Protein AF-A0A150PP85-F1 (afdb_monomer_lite)

InterPro domains:
  IPR016032 Signal transduction response regulator, C-terminal effector [SSF46894] (40-131)
  IPR036388 Winged helix-like DNA-binding domain superfamily [G3DSA:1.10.10.10] (24-132)

Secondary structure (DSSP, 8-state):
------------------PPP-EEEETTEEEEEEETTTEEEEEETTTEEEEE-HHHHHHHHHHHHHHHHGGGS-TTTTTPBPHHHHHHHS--SSSS--HHHHHHHHHHHHHHHTTTS-EEEEETTTEEEEE-

Radius of gyration: 20.59 Å; chains: 1; bounding box: 34×56×71 Å

Foldseek 3Di:
DDDDDDDDDPPPPPPVPCPQQPWFDDVQWIWGHPDLQAATWIQGNNPDTFRDGNQLNQVQCQLSVQQVVQPVPDPVQGSFDAPVCSQVRGPDPDPDDDVVNVVVSQVVSQVSCVPRQKHWDQDVPRGIHIDD

pLDDT: mean 77.17, std 14.67, range [42.06, 91.75]

Sequence (132 aa):
MGSSGDTPGFQDAAGDKTAPPASLTVGSLALVRHTVATGGVMIVGGRSRVRLTPVQFALLELLARQMTEDEDNHESVRGFVPSSILICSLPWDTAHPDLSHLKQLVRRVRRRLVGSGVELQSWCGLGYRLVV

Organism: Sorangium cellulosum (NCBI:txid56)

Structure (mmCIF, N/CA/C/O backbone):
data_AF-A0A150PP85-F1
#
_entry.id   AF-A0A150PP85-F1
#
loop_
_atom_site.group_PDB
_atom_site.id
_atom_site.type_symbol
_atom_site.label_atom_id
_atom_site.label_alt_id
_atom_site.label_comp_id
_atom_site.label_asym_id
_atom_site.label_entity_id
_atom_site.label_seq_id
_atom_site.pdbx_PDB_ins_code
_atom_site.Cartn_x
_atom_site.Cartn_y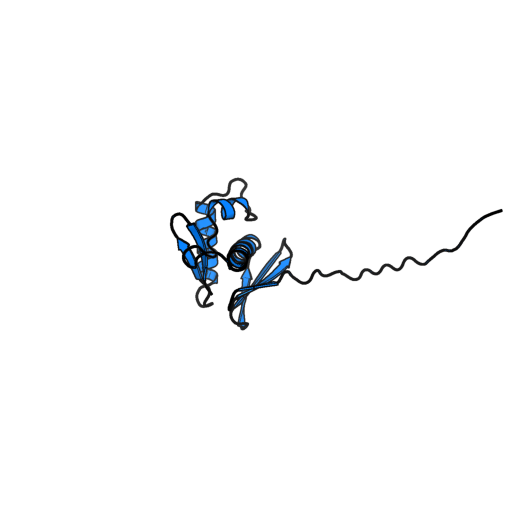
_atom_site.Cartn_z
_atom_site.occupancy
_atom_site.B_iso_or_equiv
_atom_site.auth_seq_id
_atom_site.auth_comp_id
_atom_site.auth_asym_id
_atom_site.auth_atom_id
_atom_site.pdbx_PDB_model_num
ATOM 1 N N . MET A 1 1 ? -11.207 36.041 -55.777 1.00 45.59 1 MET A N 1
ATOM 2 C CA . MET A 1 1 ? -9.817 36.277 -55.326 1.00 45.59 1 MET A CA 1
ATOM 3 C C . MET A 1 1 ? -9.945 36.965 -53.973 1.00 45.59 1 MET A C 1
ATOM 5 O O . MET A 1 1 ? -10.338 38.113 -53.959 1.00 45.59 1 MET A O 1
ATOM 9 N N . GLY A 1 2 ? -9.904 36.310 -52.816 1.00 47.78 2 GLY A N 1
ATOM 10 C CA . GLY A 1 2 ? -9.124 35.139 -52.419 1.00 47.78 2 GLY A CA 1
ATOM 11 C C . GLY A 1 2 ? -7.840 35.622 -51.738 1.00 47.78 2 GLY A C 1
ATOM 12 O O . GLY A 1 2 ? -7.051 36.269 -52.418 1.00 47.78 2 GLY A O 1
ATOM 13 N N . SER A 1 3 ? -7.682 35.273 -50.453 1.00 45.31 3 SER A N 1
ATOM 14 C CA . SER A 1 3 ? -6.536 35.475 -49.536 1.00 45.31 3 SER A CA 1
ATOM 15 C C . SER A 1 3 ? -6.759 36.579 -48.490 1.00 45.31 3 SER A C 1
ATOM 17 O O . SER A 1 3 ? -6.841 37.749 -48.836 1.00 45.31 3 SER A O 1
ATOM 19 N N . SER A 1 4 ? -7.063 36.262 -47.226 1.00 50.06 4 SER A N 1
ATOM 20 C CA . SER A 1 4 ? -6.315 35.481 -46.210 1.00 50.06 4 SER A CA 1
ATOM 21 C C . SER A 1 4 ? -5.292 36.331 -45.467 1.00 50.06 4 SER A C 1
ATOM 23 O O . SER A 1 4 ? -4.347 36.838 -46.062 1.00 50.06 4 SER A O 1
ATOM 25 N N . GLY A 1 5 ? -5.469 36.408 -44.149 1.00 47.16 5 GLY A N 1
ATOM 26 C CA . GLY A 1 5 ? -4.482 36.956 -43.225 1.00 47.16 5 GLY A CA 1
ATOM 27 C C . GLY A 1 5 ? -4.994 37.183 -41.803 1.00 47.16 5 GLY A C 1
ATOM 28 O O . GLY A 1 5 ? -4.449 38.031 -41.109 1.00 47.16 5 GLY A O 1
ATOM 29 N N . ASP A 1 6 ? -6.039 36.472 -41.373 1.00 46.56 6 ASP A N 1
ATOM 30 C CA . ASP A 1 6 ? -6.452 36.441 -39.969 1.00 46.56 6 ASP A CA 1
ATOM 31 C C . ASP A 1 6 ? -5.414 35.596 -39.213 1.00 46.56 6 ASP A C 1
ATOM 33 O O . ASP A 1 6 ? -5.274 34.399 -39.470 1.00 46.56 6 ASP A O 1
ATOM 37 N N . THR A 1 7 ? -4.603 36.233 -38.369 1.00 63.78 7 THR A N 1
ATOM 38 C CA . THR A 1 7 ? -3.677 35.533 -37.470 1.00 63.78 7 THR A CA 1
ATOM 39 C C . THR A 1 7 ? -4.293 35.559 -36.076 1.00 63.78 7 THR A C 1
ATOM 41 O O . THR A 1 7 ? -4.176 36.580 -35.396 1.00 63.78 7 THR A O 1
ATOM 44 N N . PRO A 1 8 ? -4.953 34.486 -35.610 1.00 50.12 8 PRO A N 1
ATOM 45 C CA . PRO A 1 8 ? -5.332 34.404 -34.215 1.00 50.12 8 PRO A CA 1
ATOM 46 C C . PRO A 1 8 ? -4.090 34.074 -33.383 1.00 50.12 8 PRO A C 1
ATOM 48 O O . PRO A 1 8 ? -3.347 33.132 -33.665 1.00 50.12 8 PRO A O 1
ATOM 51 N N . GLY A 1 9 ? -3.866 34.902 -32.362 1.00 43.50 9 GLY A N 1
ATOM 52 C CA . GLY A 1 9 ? -2.799 34.748 -31.388 1.00 43.50 9 GLY A CA 1
ATOM 53 C C . GLY A 1 9 ? -2.824 33.368 -30.740 1.00 43.50 9 GLY A C 1
ATOM 54 O O . GLY A 1 9 ? -3.851 32.906 -30.243 1.00 43.50 9 GLY A O 1
ATOM 55 N N . PHE A 1 10 ? -1.659 32.732 -30.741 1.00 43.41 10 PHE A N 1
ATOM 56 C CA . PHE A 1 10 ? -1.382 31.520 -29.994 1.00 43.41 10 PHE A CA 1
ATOM 57 C C . PHE A 1 10 ? -1.436 31.870 -28.498 1.00 43.41 10 PHE A C 1
ATOM 59 O O . PHE A 1 10 ? -0.500 32.437 -27.937 1.00 43.41 10 PHE A O 1
ATOM 66 N N . GLN A 1 11 ? -2.581 31.618 -27.863 1.00 52.28 11 GLN A N 1
ATOM 67 C CA . GLN A 1 11 ? -2.671 31.570 -26.409 1.00 52.28 11 GLN A CA 1
ATOM 68 C C . GLN A 1 11 ? -2.055 30.249 -25.958 1.00 52.28 11 GLN A C 1
ATOM 70 O O . GLN A 1 11 ? -2.730 29.220 -25.925 1.00 52.28 11 GLN A O 1
ATOM 75 N N . ASP A 1 12 ? -0.779 30.287 -25.581 1.00 45.12 12 ASP A N 1
ATOM 76 C CA . ASP A 1 12 ? -0.193 29.274 -24.708 1.00 45.12 12 ASP A CA 1
ATOM 77 C C . ASP A 1 12 ? -0.822 29.408 -23.317 1.00 45.12 12 ASP A C 1
ATOM 79 O O . ASP A 1 12 ? -0.271 29.991 -22.383 1.00 45.12 12 ASP A O 1
ATOM 83 N N . ALA A 1 13 ? -2.021 28.847 -23.173 1.00 46.62 13 ALA A N 1
ATOM 84 C CA . ALA A 1 13 ? -2.552 28.448 -21.886 1.00 46.62 13 ALA A CA 1
ATOM 85 C C . ALA A 1 13 ? -1.779 27.206 -21.419 1.00 46.62 13 ALA A C 1
ATOM 87 O O . ALA A 1 13 ? -2.306 26.095 -21.392 1.00 46.62 13 ALA A O 1
ATOM 88 N N . ALA A 1 14 ? -0.525 27.398 -21.004 1.00 43.84 14 ALA A N 1
ATOM 89 C CA . ALA A 1 14 ? 0.174 26.468 -20.125 1.00 43.84 14 ALA A CA 1
ATOM 90 C C . ALA A 1 14 ? -0.417 26.594 -18.710 1.00 43.84 14 ALA A C 1
ATOM 92 O O . ALA A 1 14 ? 0.262 26.924 -17.739 1.00 43.84 14 ALA A O 1
ATOM 93 N N . GLY A 1 15 ? -1.726 26.361 -18.598 1.00 42.06 15 GLY A N 1
ATOM 94 C CA . GLY A 1 15 ? -2.296 25.894 -17.354 1.00 42.06 15 GLY A CA 1
ATOM 95 C C . GLY A 1 15 ? -1.680 24.529 -17.138 1.00 42.06 15 GLY A C 1
ATOM 96 O O . GLY A 1 15 ? -2.100 23.567 -17.781 1.00 42.06 15 GLY A O 1
ATOM 97 N N . ASP A 1 16 ? -0.641 24.483 -16.302 1.00 45.41 16 ASP A N 1
ATOM 98 C CA . ASP A 1 16 ? -0.168 23.260 -15.678 1.00 45.41 16 ASP A CA 1
ATOM 99 C C . ASP A 1 16 ? -1.411 22.550 -15.154 1.00 45.41 16 ASP A C 1
ATOM 101 O O . ASP A 1 16 ? -2.023 22.935 -14.155 1.00 45.41 16 ASP A O 1
ATOM 105 N N . LYS A 1 17 ? -1.872 21.573 -15.931 1.00 44.97 17 LYS A N 1
ATOM 106 C CA . LYS A 1 17 ? -2.981 20.708 -15.587 1.00 44.97 17 LYS A CA 1
ATOM 107 C C . LYS A 1 17 ? -2.360 19.753 -14.586 1.00 44.97 17 LYS A C 1
ATOM 109 O O . LYS A 1 17 ? -2.095 18.600 -14.914 1.00 44.97 17 LYS A O 1
ATOM 114 N N . THR A 1 18 ? -2.040 20.272 -13.397 1.00 45.69 18 THR A N 1
ATOM 115 C CA . THR A 1 18 ? -1.650 19.480 -12.248 1.00 45.69 18 THR A CA 1
ATOM 116 C C . THR A 1 18 ? -2.847 18.572 -12.030 1.00 45.69 18 THR A C 1
ATOM 118 O O . THR A 1 18 ? -3.860 18.979 -11.460 1.00 45.69 18 THR A O 1
ATOM 121 N N . ALA A 1 19 ? -2.797 17.372 -12.612 1.00 46.03 19 ALA A N 1
ATOM 122 C CA . ALA A 1 19 ? -3.769 16.339 -12.340 1.00 46.03 19 ALA A CA 1
ATOM 123 C C . ALA A 1 19 ? -3.871 16.301 -10.814 1.00 46.03 19 ALA A C 1
ATOM 125 O O . ALA A 1 19 ? -2.814 16.244 -10.168 1.00 46.03 19 ALA A O 1
ATOM 126 N N . PRO A 1 20 ? -5.076 16.453 -10.232 1.00 48.91 20 PRO A N 1
ATOM 127 C CA . PRO A 1 20 ? -5.198 16.424 -8.789 1.00 48.91 20 PRO A CA 1
ATOM 128 C C . PRO A 1 20 ? -4.464 15.167 -8.325 1.00 48.91 20 PRO A C 1
ATOM 130 O O . PRO A 1 20 ? -4.664 14.106 -8.933 1.00 48.91 20 PRO A O 1
ATOM 133 N N . PRO A 1 21 ? -3.531 15.290 -7.364 1.00 56.53 21 PRO A N 1
ATOM 134 C CA . PRO A 1 21 ? -2.748 14.151 -6.924 1.00 56.53 21 PRO A CA 1
ATOM 135 C C . PRO A 1 21 ? -3.736 13.045 -6.591 1.00 56.53 21 PRO A C 1
ATOM 137 O O . PRO A 1 21 ? -4.652 13.280 -5.804 1.00 56.53 21 PRO A O 1
ATOM 140 N N . ALA A 1 22 ? -3.609 11.891 -7.253 1.00 66.75 22 ALA A N 1
ATOM 141 C CA . ALA A 1 22 ? -4.524 10.782 -7.038 1.00 66.75 22 ALA A CA 1
ATOM 142 C C . ALA A 1 22 ? -4.505 10.463 -5.540 1.00 66.75 22 ALA A C 1
ATOM 144 O O . ALA A 1 22 ? -3.489 10.006 -5.001 1.00 66.75 22 ALA A O 1
ATOM 145 N N . SER A 1 23 ? -5.593 10.835 -4.867 1.00 70.75 23 SER A N 1
ATOM 146 C CA . SER A 1 23 ? -5.749 10.691 -3.433 1.00 70.75 23 SER A CA 1
ATOM 147 C C . SER A 1 23 ? -6.773 9.606 -3.174 1.00 70.75 23 SER A C 1
ATOM 149 O O . SER A 1 23 ? -7.925 9.748 -3.582 1.00 70.75 23 SER A O 1
ATOM 151 N N . LEU A 1 24 ? -6.354 8.532 -2.517 1.00 80.69 24 LEU A N 1
ATOM 152 C CA . LEU A 1 24 ? -7.210 7.396 -2.210 1.00 80.69 24 LEU A CA 1
ATOM 153 C C . LEU A 1 24 ? -7.375 7.284 -0.697 1.00 80.69 24 LEU A C 1
ATOM 155 O O . LEU A 1 24 ? -6.384 7.234 0.032 1.00 80.69 24 LEU A O 1
ATOM 159 N N . THR A 1 25 ? -8.622 7.261 -0.234 1.00 80.38 25 THR A N 1
ATOM 160 C CA . THR A 1 25 ? -8.954 7.246 1.194 1.00 80.38 25 THR A CA 1
ATOM 161 C C . THR A 1 25 ? -9.682 5.959 1.540 1.00 80.38 25 THR A C 1
ATOM 163 O O . THR A 1 25 ? -10.686 5.632 0.916 1.00 80.38 25 THR A O 1
ATOM 166 N N . VAL A 1 26 ? -9.192 5.250 2.554 1.00 80.06 26 VAL A N 1
ATOM 167 C CA . VAL A 1 26 ? -9.805 4.035 3.097 1.00 80.06 26 VAL A CA 1
ATOM 168 C C . VAL A 1 26 ? -9.850 4.176 4.611 1.00 80.06 26 VAL A C 1
ATOM 170 O O . VAL A 1 26 ? -8.811 4.194 5.269 1.00 80.06 26 VAL A O 1
ATOM 173 N N . GLY A 1 27 ? -11.051 4.325 5.171 1.00 79.06 27 GLY A N 1
ATOM 174 C CA . GLY A 1 27 ?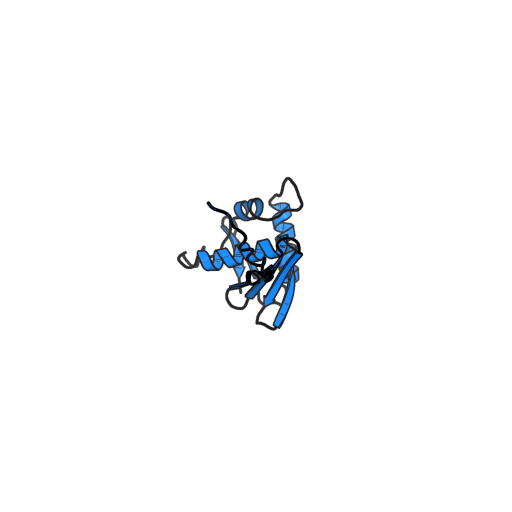 -11.235 4.561 6.605 1.00 79.06 27 GLY A CA 1
ATOM 175 C C . GLY A 1 27 ? -10.445 5.779 7.101 1.00 79.06 27 GLY A C 1
ATOM 176 O O . GLY A 1 27 ? -10.672 6.904 6.659 1.00 79.06 27 GLY A O 1
ATOM 177 N N . SER A 1 28 ? -9.505 5.548 8.023 1.00 77.50 28 SER A N 1
ATOM 178 C CA . SER A 1 28 ? -8.634 6.575 8.616 1.00 77.50 28 SER A CA 1
ATOM 179 C C . SER A 1 28 ? -7.366 6.881 7.794 1.00 77.50 28 SER A C 1
ATOM 181 O O . SER A 1 28 ? -6.616 7.807 8.127 1.00 77.50 28 SER A O 1
ATOM 183 N N . LEU A 1 29 ? -7.116 6.122 6.725 1.00 82.81 29 LEU A N 1
ATOM 184 C CA . LEU A 1 29 ? -5.950 6.230 5.855 1.00 82.81 29 LEU A CA 1
ATOM 185 C C . LEU A 1 29 ? -6.263 7.072 4.618 1.00 82.81 29 LEU A C 1
ATOM 187 O O . LEU A 1 29 ? -7.191 6.762 3.883 1.00 82.81 29 LEU A O 1
ATOM 191 N N . ALA A 1 30 ? -5.420 8.057 4.320 1.00 84.31 30 ALA A N 1
ATOM 192 C CA . ALA A 1 30 ? -5.401 8.768 3.046 1.00 84.31 30 ALA A CA 1
ATOM 193 C C . ALA A 1 30 ? -4.028 8.627 2.375 1.00 84.31 30 ALA A C 1
ATOM 195 O O . ALA A 1 30 ? -2.993 8.980 2.939 1.00 84.31 30 ALA A O 1
ATOM 196 N N . LEU A 1 31 ? -4.002 8.114 1.153 1.00 83.19 31 LEU A N 1
ATOM 197 C CA . LEU A 1 31 ? -2.815 7.982 0.318 1.00 83.19 31 LEU A CA 1
ATOM 198 C C . LEU A 1 31 ? -2.818 9.109 -0.701 1.00 83.19 31 LEU A C 1
ATOM 200 O O . LEU A 1 31 ? -3.752 9.212 -1.479 1.00 83.19 31 LEU A O 1
ATOM 204 N N . VAL A 1 32 ? -1.778 9.938 -0.713 1.00 82.25 32 VAL A N 1
ATOM 205 C CA . VAL A 1 32 ? -1.623 11.048 -1.659 1.00 82.25 32 VAL A CA 1
ATOM 206 C C . VAL A 1 32 ? -0.423 10.768 -2.553 1.00 82.25 32 VAL A C 1
ATOM 208 O O . VAL A 1 32 ? 0.730 10.779 -2.104 1.00 82.25 32 VAL A O 1
ATOM 211 N N . ARG A 1 33 ? -0.691 10.511 -3.833 1.00 79.12 33 ARG A N 1
ATOM 212 C CA . ARG A 1 33 ? 0.348 10.323 -4.847 1.00 79.12 33 ARG A CA 1
ATOM 213 C C . ARG A 1 33 ? 0.908 11.679 -5.265 1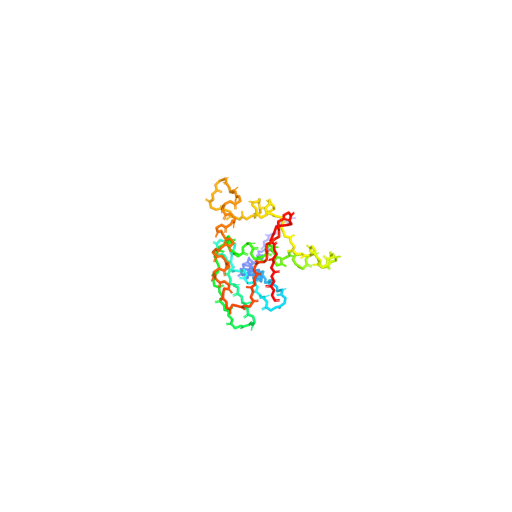.00 79.12 33 ARG A C 1
ATOM 215 O O . ARG A 1 33 ? 0.157 12.521 -5.734 1.00 79.12 33 ARG A O 1
ATOM 222 N N . HIS A 1 34 ? 2.221 11.881 -5.144 1.00 67.06 34 HIS A N 1
ATOM 223 C CA . HIS A 1 34 ? 2.856 13.111 -5.636 1.00 67.06 34 HIS A CA 1
ATOM 224 C C . HIS A 1 34 ? 3.184 12.991 -7.127 1.00 67.06 34 HIS A C 1
ATOM 226 O O . HIS A 1 34 ? 2.642 13.735 -7.933 1.00 67.06 34 HIS A O 1
ATOM 232 N N . THR A 1 35 ? 4.010 12.013 -7.512 1.00 63.25 35 THR A N 1
ATOM 233 C CA . THR A 1 35 ? 4.228 11.616 -8.914 1.00 63.25 35 THR A CA 1
ATOM 234 C C . THR A 1 35 ? 4.556 10.124 -8.984 1.00 63.25 35 THR A C 1
ATOM 236 O O . THR A 1 35 ? 5.025 9.538 -8.006 1.00 63.25 35 THR A O 1
ATOM 239 N N . VAL A 1 36 ? 4.341 9.483 -10.139 1.00 60.66 36 VAL A N 1
ATOM 240 C CA . VAL A 1 36 ? 4.614 8.039 -10.325 1.00 60.66 36 VAL A CA 1
ATOM 241 C C . VAL A 1 36 ? 6.075 7.683 -10.001 1.00 60.66 36 VAL A C 1
ATOM 243 O O . VAL A 1 36 ? 6.329 6.635 -9.416 1.00 60.66 36 VAL A O 1
ATOM 246 N N . ALA A 1 37 ? 7.018 8.586 -10.294 1.00 61.91 37 ALA A N 1
ATOM 247 C CA . ALA A 1 37 ? 8.453 8.370 -10.100 1.00 61.91 37 ALA A CA 1
ATOM 248 C C . ALA A 1 37 ? 8.966 8.668 -8.676 1.00 61.91 37 ALA A C 1
ATOM 250 O O . ALA A 1 37 ? 9.962 8.088 -8.256 1.00 61.91 37 ALA A O 1
ATOM 251 N N . THR A 1 38 ? 8.314 9.554 -7.912 1.00 66.12 38 THR A N 1
ATOM 252 C CA . THR A 1 38 ? 8.776 9.918 -6.551 1.00 66.12 38 THR A CA 1
ATOM 253 C C . THR A 1 38 ? 8.084 9.131 -5.441 1.00 66.12 38 THR A C 1
ATOM 255 O O . THR A 1 38 ? 8.605 9.050 -4.328 1.00 66.12 38 THR A O 1
ATOM 258 N N . GLY A 1 39 ? 6.942 8.511 -5.745 1.00 76.56 39 GLY A N 1
ATOM 259 C CA . GLY A 1 39 ? 6.114 7.796 -4.784 1.00 76.56 39 GLY A CA 1
ATOM 260 C C . GLY A 1 39 ? 5.023 8.690 -4.214 1.00 76.56 39 GLY A C 1
ATOM 261 O O . GLY A 1 39 ? 4.326 9.396 -4.949 1.00 76.56 39 GLY A O 1
ATOM 262 N N . GLY A 1 40 ? 4.834 8.640 -2.899 1.00 82.81 40 GLY A N 1
ATOM 263 C CA . GLY A 1 40 ? 3.748 9.386 -2.283 1.00 82.81 40 GLY A CA 1
ATOM 264 C C . GLY A 1 40 ? 3.842 9.503 -0.775 1.00 82.81 40 GLY A C 1
ATOM 265 O O . GLY A 1 40 ? 4.759 8.993 -0.123 1.00 82.81 40 GLY A O 1
ATOM 266 N N . VAL A 1 41 ? 2.872 10.220 -0.226 1.00 82.44 41 VAL A N 1
ATOM 267 C CA . VAL A 1 41 ? 2.718 10.408 1.209 1.00 82.44 41 VAL A CA 1
ATOM 268 C C . VAL A 1 41 ? 1.478 9.663 1.651 1.00 82.44 41 VAL A C 1
ATOM 270 O O . VAL A 1 41 ? 0.409 9.779 1.063 1.00 82.44 41 VAL A O 1
ATOM 273 N N . MET A 1 42 ? 1.637 8.900 2.716 1.00 83.62 42 MET A N 1
ATOM 274 C CA . MET A 1 42 ? 0.537 8.305 3.441 1.00 83.62 42 MET A CA 1
ATOM 275 C C . MET A 1 42 ? 0.198 9.193 4.630 1.00 83.62 42 MET A C 1
ATOM 277 O O . MET A 1 42 ? 1.089 9.579 5.382 1.00 83.62 42 MET A O 1
ATOM 281 N N . ILE A 1 43 ? -1.073 9.516 4.803 1.00 83.69 43 ILE A N 1
ATOM 282 C CA . ILE A 1 43 ? -1.604 10.302 5.907 1.00 83.69 43 ILE A CA 1
ATOM 283 C C . ILE A 1 43 ? -2.532 9.394 6.706 1.00 83.69 43 ILE A C 1
ATOM 285 O O . ILE A 1 43 ? -3.502 8.884 6.161 1.00 83.69 43 ILE A O 1
ATOM 289 N N . VAL A 1 44 ? -2.257 9.205 7.993 1.00 80.62 44 VAL A N 1
ATOM 290 C CA . VAL A 1 44 ? -3.111 8.404 8.881 1.00 80.62 44 VAL A CA 1
ATOM 291 C C . VAL A 1 44 ? -3.758 9.293 9.933 1.00 80.62 44 VAL A C 1
ATOM 293 O O . VAL A 1 44 ? -3.079 10.099 10.581 1.00 80.62 44 VAL A O 1
ATOM 296 N N . GLY A 1 45 ? -5.084 9.198 10.055 1.00 76.69 45 GLY A N 1
ATOM 297 C CA . GLY A 1 45 ? -5.893 9.981 10.992 1.00 76.69 45 GLY A CA 1
ATOM 298 C C . GLY A 1 45 ? -5.754 11.497 10.813 1.00 76.69 45 GLY A C 1
ATOM 299 O O . GLY A 1 45 ? -5.880 12.244 11.780 1.00 76.69 45 GLY A O 1
ATOM 300 N N . GLY A 1 46 ? -5.376 11.960 9.615 1.00 74.81 46 GLY A N 1
ATOM 301 C CA . GLY A 1 46 ? -5.099 13.374 9.326 1.00 74.81 46 GLY A CA 1
ATOM 302 C C . GLY A 1 46 ? -3.862 13.965 10.023 1.00 74.81 46 GLY A C 1
ATOM 303 O O . GLY A 1 46 ? -3.574 15.146 9.836 1.00 74.81 46 GLY A O 1
ATOM 304 N N . ARG A 1 47 ? -3.116 13.178 10.811 1.00 72.75 47 ARG A N 1
ATOM 305 C CA . ARG A 1 47 ? -2.023 13.663 11.677 1.00 72.75 47 ARG A CA 1
ATOM 306 C C . ARG A 1 47 ? -0.666 13.076 11.304 1.00 72.75 47 ARG A C 1
ATOM 308 O O . ARG A 1 47 ? 0.318 13.807 11.225 1.00 72.75 47 ARG A O 1
ATOM 315 N N . SER A 1 48 ? -0.610 11.776 11.032 1.00 75.00 48 SER A N 1
ATOM 316 C CA . SER A 1 48 ? 0.651 11.070 10.796 1.00 75.00 48 SER A CA 1
ATOM 317 C C . SER A 1 48 ? 0.961 11.001 9.309 1.00 75.00 48 SER A C 1
ATOM 319 O O . SER A 1 48 ? 0.345 10.225 8.585 1.00 75.00 48 SER A O 1
ATOM 321 N N . ARG A 1 49 ? 1.921 11.811 8.848 1.00 80.62 49 ARG A N 1
ATOM 322 C CA . ARG A 1 49 ? 2.404 11.797 7.459 1.00 80.62 49 ARG A CA 1
ATOM 323 C C . ARG A 1 49 ? 3.657 10.934 7.334 1.00 80.62 49 ARG A C 1
ATOM 325 O O . ARG A 1 49 ? 4.704 11.280 7.873 1.00 80.62 49 ARG A O 1
ATOM 332 N N . VAL A 1 50 ? 3.574 9.845 6.579 1.00 82.25 50 VAL A N 1
ATOM 333 C CA . VAL A 1 50 ? 4.681 8.923 6.308 1.00 82.25 50 VAL A CA 1
ATOM 334 C C . VAL A 1 50 ? 5.053 9.016 4.832 1.00 82.25 50 VAL A C 1
ATOM 336 O O . VAL A 1 50 ? 4.229 8.762 3.956 1.00 82.25 50 VAL A O 1
ATOM 339 N N . ARG A 1 51 ? 6.306 9.379 4.536 1.00 83.31 51 ARG A N 1
ATOM 340 C CA . ARG A 1 51 ? 6.831 9.357 3.162 1.00 83.31 51 ARG A CA 1
ATOM 341 C C . ARG A 1 51 ? 7.104 7.919 2.736 1.00 83.31 51 ARG A C 1
ATOM 343 O O . ARG A 1 51 ? 7.801 7.189 3.443 1.00 83.31 51 ARG A O 1
ATOM 350 N N . LEU A 1 52 ? 6.605 7.527 1.571 1.00 83.50 52 LEU A N 1
ATOM 351 C CA . LEU A 1 52 ? 6.749 6.184 1.021 1.00 83.50 52 LEU A CA 1
ATOM 352 C C . LEU A 1 52 ? 7.526 6.225 -0.291 1.00 83.50 52 LEU A C 1
ATOM 354 O O . LEU A 1 52 ? 7.386 7.155 -1.082 1.00 83.50 52 LEU A O 1
ATOM 358 N N . THR A 1 53 ? 8.343 5.199 -0.520 1.00 87.12 53 THR A N 1
ATOM 359 C CA . THR A 1 53 ? 8.990 5.008 -1.826 1.00 87.12 53 THR A CA 1
ATOM 360 C C . THR A 1 53 ? 7.946 4.603 -2.878 1.00 87.12 53 THR A C 1
ATOM 362 O O . THR A 1 53 ? 6.873 4.129 -2.493 1.00 87.12 53 THR A O 1
ATOM 365 N N . PRO A 1 54 ? 8.233 4.720 -4.189 1.00 85.38 54 PRO A N 1
ATOM 366 C CA . PRO A 1 54 ? 7.288 4.356 -5.250 1.00 85.38 54 PRO A CA 1
ATOM 367 C C . PRO A 1 54 ? 6.673 2.965 -5.083 1.00 85.38 54 PRO A C 1
ATOM 369 O O . PRO A 1 54 ? 5.453 2.826 -5.083 1.00 85.38 54 PRO A O 1
ATOM 372 N N . VAL A 1 55 ? 7.504 1.952 -4.825 1.00 88.00 55 VAL A N 1
ATOM 373 C CA . VAL A 1 55 ? 7.052 0.566 -4.624 1.00 88.00 55 VAL A CA 1
ATOM 374 C C . VAL A 1 55 ? 6.237 0.372 -3.336 1.00 88.00 55 VAL A C 1
ATOM 376 O O . VAL A 1 55 ? 5.293 -0.412 -3.310 1.00 88.00 55 VAL A O 1
ATOM 379 N N . GLN A 1 56 ? 6.546 1.113 -2.265 1.00 88.25 56 GLN A N 1
ATOM 380 C CA . GLN A 1 56 ? 5.776 1.058 -1.015 1.00 88.25 56 GLN A CA 1
ATOM 381 C C . GLN A 1 56 ? 4.413 1.728 -1.178 1.00 88.25 56 GLN A C 1
ATOM 383 O O . GLN A 1 56 ? 3.414 1.213 -0.686 1.00 88.25 56 GLN A 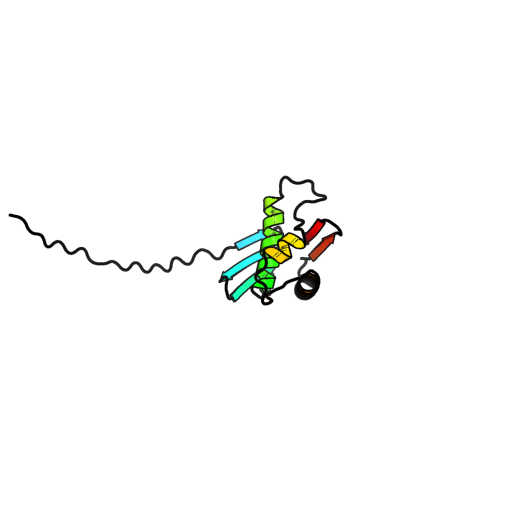O 1
ATOM 388 N N . PHE A 1 57 ? 4.383 2.869 -1.869 1.00 87.69 57 PHE A N 1
ATOM 389 C CA . PHE A 1 57 ? 3.151 3.576 -2.177 1.00 87.69 57 PHE A CA 1
ATOM 390 C C . PHE A 1 57 ? 2.257 2.728 -3.081 1.00 87.69 57 PHE A C 1
ATOM 392 O O . PHE A 1 57 ? 1.090 2.551 -2.762 1.00 87.69 57 PHE A O 1
ATOM 399 N N . ALA A 1 58 ? 2.812 2.146 -4.149 1.00 88.31 58 ALA A N 1
ATOM 400 C CA . ALA A 1 58 ? 2.074 1.271 -5.056 1.00 88.31 58 ALA A CA 1
ATOM 401 C C . ALA A 1 58 ? 1.472 0.056 -4.332 1.00 88.31 58 ALA A C 1
ATOM 403 O O . ALA A 1 58 ? 0.331 -0.300 -4.599 1.00 88.31 58 ALA A O 1
ATOM 404 N N . LEU A 1 59 ? 2.193 -0.539 -3.371 1.00 89.50 59 LEU A N 1
ATOM 405 C CA . LEU A 1 59 ? 1.648 -1.616 -2.538 1.00 89.50 59 LEU A CA 1
ATOM 406 C C . LEU A 1 59 ? 0.419 -1.157 -1.756 1.00 89.50 59 LEU A C 1
ATOM 408 O O . LEU A 1 59 ? -0.608 -1.825 -1.797 1.00 89.50 59 LEU A O 1
ATOM 412 N N . LEU A 1 60 ? 0.522 -0.040 -1.036 1.00 88.62 60 LEU A N 1
ATOM 413 C CA . LEU A 1 60 ? -0.597 0.443 -0.232 1.00 88.62 60 LEU A CA 1
ATOM 414 C C . LEU A 1 60 ? -1.764 0.914 -1.093 1.00 88.62 60 LEU A C 1
ATOM 416 O O . LEU A 1 60 ? -2.900 0.630 -0.745 1.00 88.62 60 LEU A O 1
ATOM 420 N N . GLU A 1 61 ? -1.498 1.590 -2.209 1.00 87.69 61 GLU A N 1
ATOM 421 C CA . GLU A 1 61 ? -2.530 2.035 -3.145 1.00 87.69 61 GLU A CA 1
ATOM 422 C C . GLU A 1 61 ? -3.288 0.846 -3.729 1.00 87.69 61 GLU A C 1
ATOM 424 O O . GLU A 1 61 ? -4.511 0.883 -3.759 1.00 87.69 61 GLU A O 1
ATOM 429 N N . LEU A 1 62 ? -2.596 -0.227 -4.120 1.00 88.62 62 LEU A N 1
ATOM 430 C CA . LEU A 1 62 ? -3.238 -1.416 -4.673 1.00 88.62 62 LEU A CA 1
ATOM 431 C C . LEU A 1 62 ? -4.123 -2.106 -3.626 1.00 88.62 62 LEU A C 1
ATOM 433 O O . LEU A 1 62 ? -5.274 -2.416 -3.908 1.00 88.62 62 LEU A O 1
ATOM 437 N N . LEU A 1 63 ? -3.633 -2.274 -2.395 1.00 89.00 63 LEU A N 1
ATOM 438 C CA . LEU A 1 63 ? -4.424 -2.860 -1.306 1.00 89.00 63 LEU A CA 1
ATOM 439 C C . LEU A 1 63 ? -5.623 -1.993 -0.911 1.00 89.00 63 LEU A C 1
ATOM 441 O O . LEU A 1 63 ? -6.703 -2.507 -0.639 1.00 89.00 63 LEU A O 1
ATOM 445 N N . ALA A 1 64 ? -5.426 -0.679 -0.858 1.00 86.81 64 ALA A N 1
ATOM 446 C CA . ALA A 1 64 ? -6.465 0.263 -0.486 1.00 86.81 64 ALA A CA 1
ATOM 447 C C . ALA A 1 64 ? -7.525 0.373 -1.596 1.00 86.81 64 ALA A C 1
ATOM 449 O O . ALA A 1 64 ? -8.717 0.347 -1.310 1.00 86.81 64 ALA A O 1
ATOM 450 N N . ARG A 1 65 ? -7.104 0.379 -2.864 1.00 86.44 65 ARG A N 1
ATOM 451 C CA . ARG A 1 65 ? -8.002 0.302 -4.016 1.00 86.44 65 ARG A CA 1
ATOM 452 C C . ARG A 1 65 ? -8.794 -1.001 -4.016 1.00 86.44 65 ARG A C 1
ATOM 454 O O . ARG A 1 65 ? -10.007 -0.942 -4.163 1.00 86.44 65 ARG A O 1
ATOM 461 N N . GLN A 1 66 ? -8.144 -2.139 -3.761 1.00 86.38 66 GLN A N 1
ATOM 462 C CA . GLN A 1 66 ? -8.836 -3.421 -3.628 1.00 86.38 66 GLN A CA 1
ATOM 463 C C . GLN A 1 66 ? -9.865 -3.381 -2.494 1.00 86.38 66 GLN A C 1
ATOM 465 O O . GLN A 1 66 ? -10.960 -3.891 -2.659 1.00 86.38 66 GLN A O 1
ATOM 470 N N . MET A 1 67 ? -9.562 -2.750 -1.355 1.00 81.94 67 MET A N 1
ATOM 471 C CA . MET A 1 67 ? -10.540 -2.588 -0.273 1.00 81.94 67 MET A CA 1
ATOM 472 C C . MET A 1 67 ? -11.778 -1.777 -0.671 1.00 81.94 67 MET A C 1
ATOM 474 O O . MET A 1 67 ? -12.853 -2.053 -0.145 1.00 81.94 67 MET A O 1
ATOM 478 N N . THR A 1 68 ? -11.630 -0.791 -1.558 1.00 80.69 68 THR A N 1
ATOM 479 C CA . THR A 1 68 ? -12.749 0.002 -2.088 1.00 80.69 68 THR A CA 1
ATOM 480 C C . THR A 1 68 ? -13.498 -0.733 -3.199 1.00 80.69 68 THR A C 1
ATOM 482 O O . THR A 1 68 ? -14.715 -0.651 -3.267 1.00 80.69 68 THR A O 1
ATOM 485 N N . GLU A 1 69 ? -12.794 -1.451 -4.074 1.00 81.00 69 GLU A N 1
ATOM 486 C CA . GLU A 1 69 ? -13.401 -2.177 -5.199 1.00 81.00 69 GLU A CA 1
ATOM 487 C C . GLU A 1 69 ? -14.082 -3.481 -4.753 1.00 81.00 69 GLU A C 1
ATOM 489 O O . GLU A 1 69 ? -15.122 -3.841 -5.294 1.00 81.00 69 GLU A O 1
ATOM 494 N N . ASP A 1 70 ? -13.564 -4.154 -3.721 1.00 78.00 70 ASP A N 1
ATOM 495 C CA . ASP A 1 70 ? -14.165 -5.358 -3.129 1.00 78.00 70 ASP A CA 1
ATOM 496 C C . ASP A 1 70 ? -15.296 -5.043 -2.140 1.00 78.00 70 ASP A C 1
ATOM 498 O O . ASP A 1 70 ? -15.617 -5.872 -1.282 1.00 78.00 70 ASP A O 1
ATOM 502 N N . GLU A 1 71 ? -15.916 -3.863 -2.212 1.00 68.75 71 GLU A N 1
ATOM 503 C CA . GLU A 1 71 ? -16.977 -3.504 -1.273 1.00 68.75 71 GLU A CA 1
ATOM 504 C C . GLU A 1 71 ? -18.135 -4.531 -1.305 1.00 68.75 71 GLU A C 1
ATOM 506 O O . GLU A 1 71 ? -18.666 -4.917 -0.265 1.00 68.75 71 GLU A O 1
ATOM 511 N N . ASP A 1 72 ? -18.426 -5.116 -2.463 1.00 65.00 72 ASP A N 1
ATOM 512 C CA . ASP A 1 72 ? -19.489 -6.118 -2.616 1.00 65.00 72 ASP A CA 1
ATOM 513 C C . ASP A 1 72 ? -19.092 -7.546 -2.191 1.00 65.00 72 ASP A C 1
ATOM 515 O O . ASP A 1 72 ? -19.940 -8.439 -2.109 1.00 65.00 72 ASP A O 1
ATOM 519 N N . ASN A 1 73 ? -17.810 -7.795 -1.908 1.00 69.06 73 ASN A N 1
ATOM 520 C CA . ASN A 1 73 ? -17.331 -9.118 -1.516 1.00 69.06 73 ASN A CA 1
ATOM 521 C C . ASN A 1 73 ? -17.590 -9.413 -0.031 1.00 69.06 73 ASN A C 1
ATOM 523 O O . ASN A 1 73 ? -17.564 -8.532 0.830 1.00 69.06 73 ASN A O 1
ATOM 527 N N . HIS A 1 74 ? -17.780 -10.700 0.284 1.00 66.81 74 HIS A N 1
ATOM 528 C CA . HIS A 1 74 ? -17.937 -11.174 1.661 1.00 66.81 74 HIS A CA 1
ATOM 529 C C . HIS A 1 74 ? -16.779 -10.685 2.548 1.00 66.81 74 HIS A C 1
ATOM 531 O O . HIS A 1 74 ? -15.606 -10.818 2.191 1.00 66.81 74 HIS A O 1
ATOM 537 N N . GLU A 1 75 ? -17.104 -10.194 3.746 1.00 66.00 75 GLU A N 1
ATOM 538 C CA . GLU A 1 75 ? -16.163 -9.567 4.691 1.00 66.00 75 GLU A CA 1
ATOM 539 C C . GLU A 1 75 ? -14.911 -10.422 4.992 1.00 66.00 75 GLU A C 1
ATOM 541 O O . GLU A 1 75 ? -13.818 -9.904 5.238 1.00 66.00 75 GLU A O 1
ATOM 546 N N . SER A 1 76 ? -15.044 -11.751 4.913 1.00 68.56 76 SER A N 1
ATOM 547 C CA . SER A 1 76 ? -13.956 -12.709 5.133 1.00 68.56 76 SER A CA 1
ATOM 548 C C . SER A 1 76 ? -12.858 -12.677 4.058 1.00 68.56 76 SER A C 1
ATOM 550 O O . SER A 1 76 ? -11.722 -13.033 4.360 1.00 68.56 76 SER A O 1
ATOM 552 N N . VAL A 1 77 ? -13.172 -12.253 2.828 1.00 73.38 77 VAL A N 1
ATOM 553 C CA . VAL A 1 77 ? -12.226 -12.192 1.691 1.00 73.38 77 VAL A CA 1
ATOM 554 C C . VAL A 1 77 ? -12.041 -10.783 1.126 1.00 73.38 77 VAL A C 1
ATOM 556 O O . VAL A 1 77 ? -11.114 -10.555 0.353 1.00 73.38 77 VAL A O 1
ATOM 559 N N . ARG A 1 78 ? -12.873 -9.827 1.545 1.00 79.81 78 ARG A N 1
ATOM 560 C CA . ARG A 1 78 ? -12.817 -8.432 1.108 1.00 79.81 78 ARG A CA 1
ATOM 561 C C . ARG A 1 78 ? -11.420 -7.825 1.280 1.00 79.81 78 ARG A C 1
ATOM 563 O O . ARG A 1 78 ? -10.835 -7.868 2.371 1.00 79.81 78 ARG A O 1
ATOM 570 N N . GLY A 1 79 ? -10.924 -7.204 0.208 1.00 82.44 79 GLY A N 1
ATOM 571 C CA . GLY A 1 79 ? -9.708 -6.395 0.220 1.00 82.44 79 GLY A CA 1
ATOM 572 C C . GLY A 1 79 ? -8.410 -7.198 0.258 1.00 82.44 79 GLY A C 1
ATOM 573 O O . GLY A 1 79 ? -7.341 -6.608 0.434 1.00 82.44 79 GLY A O 1
ATOM 574 N N . PHE A 1 80 ? -8.477 -8.528 0.130 1.00 87.44 80 PHE A N 1
ATOM 575 C CA . PHE A 1 80 ? -7.290 -9.360 -0.023 1.00 87.44 80 PHE A CA 1
ATOM 576 C C . PHE A 1 80 ? -6.808 -9.345 -1.468 1.00 87.44 80 PHE A C 1
ATOM 578 O O . PHE A 1 80 ? -7.515 -9.740 -2.388 1.00 87.44 80 PHE A O 1
ATOM 585 N N . VAL A 1 81 ? -5.550 -8.962 -1.649 1.00 88.44 81 VAL A N 1
ATOM 586 C CA . VAL A 1 81 ? -4.857 -9.061 -2.927 1.00 88.44 81 VAL A CA 1
ATOM 587 C C . VAL A 1 81 ? -3.913 -10.265 -2.899 1.00 88.44 81 VAL A C 1
ATOM 589 O O . VAL A 1 81 ? -3.016 -10.325 -2.041 1.00 88.44 81 VAL A O 1
ATOM 592 N N . PRO A 1 82 ? -4.036 -11.195 -3.864 1.00 90.31 82 PRO A N 1
ATOM 593 C CA . PRO A 1 82 ? -3.128 -12.323 -4.000 1.00 90.31 82 PRO A CA 1
ATOM 594 C C . PRO A 1 82 ? -1.672 -11.886 -4.165 1.00 90.31 82 PRO A C 1
ATOM 596 O O . PRO A 1 82 ? -1.354 -10.917 -4.856 1.00 90.31 82 PRO A O 1
ATOM 599 N N . SER A 1 83 ? -0.748 -12.658 -3.589 1.00 89.25 83 SER A N 1
ATOM 600 C CA . SER A 1 83 ? 0.689 -12.371 -3.706 1.00 89.25 83 SER A CA 1
ATOM 601 C C . SER A 1 83 ? 1.181 -12.370 -5.155 1.00 89.25 83 SER A C 1
ATOM 603 O O . SER A 1 83 ? 2.070 -11.593 -5.480 1.00 89.25 83 SER A O 1
ATOM 605 N N . SER A 1 84 ? 0.593 -13.193 -6.028 1.00 87.81 84 SER A N 1
ATOM 606 C CA . SER A 1 84 ? 0.888 -13.204 -7.465 1.00 87.81 84 SER A CA 1
ATOM 607 C C . SER A 1 84 ? 0.549 -11.870 -8.133 1.00 87.81 84 SER A C 1
ATOM 609 O O . SER A 1 84 ? 1.387 -11.317 -8.836 1.00 87.81 84 SER A O 1
ATOM 611 N N . ILE A 1 85 ? -0.628 -11.307 -7.847 1.00 88.88 85 ILE A N 1
ATOM 612 C CA . ILE A 1 85 ? -1.051 -10.001 -8.373 1.00 88.88 85 ILE A CA 1
ATOM 613 C C . ILE A 1 85 ? -0.127 -8.892 -7.873 1.00 88.88 85 ILE A C 1
ATOM 615 O O . ILE A 1 85 ? 0.297 -8.051 -8.664 1.00 88.88 85 ILE A O 1
ATOM 619 N N . LEU A 1 86 ? 0.253 -8.919 -6.593 1.00 89.25 86 LEU A N 1
ATOM 620 C CA . LEU A 1 86 ? 1.214 -7.961 -6.040 1.00 89.25 86 LEU A CA 1
ATOM 621 C C . LEU A 1 86 ? 2.583 -8.070 -6.721 1.00 89.25 86 LEU A C 1
ATOM 623 O O . LEU A 1 86 ? 3.183 -7.059 -7.069 1.00 89.25 86 LEU A O 1
ATOM 627 N N . ILE A 1 87 ? 3.077 -9.283 -6.959 1.00 89.50 87 ILE A N 1
ATOM 628 C CA . ILE A 1 87 ? 4.347 -9.487 -7.664 1.00 89.50 87 ILE A CA 1
ATOM 629 C C . ILE A 1 87 ? 4.262 -8.991 -9.115 1.00 89.50 87 ILE A C 1
ATOM 631 O O . ILE A 1 87 ? 5.208 -8.376 -9.587 1.00 89.50 87 ILE A O 1
ATOM 635 N N . CYS A 1 88 ? 3.144 -9.173 -9.815 1.00 88.50 88 CYS A N 1
ATOM 636 C CA . CYS A 1 88 ? 3.016 -8.715 -11.202 1.00 88.50 88 CYS A CA 1
ATOM 637 C C . CYS A 1 88 ? 2.754 -7.207 -11.345 1.00 88.50 88 CYS A C 1
ATOM 639 O O . CYS A 1 88 ? 3.131 -6.625 -12.356 1.00 88.50 88 CYS A O 1
ATOM 641 N N . SER A 1 89 ? 2.101 -6.579 -10.364 1.00 87.50 89 SER A N 1
ATOM 642 C CA . SER A 1 89 ? 1.592 -5.204 -10.502 1.00 87.50 89 SER A CA 1
ATOM 643 C C . SER A 1 89 ? 2.499 -4.141 -9.884 1.00 87.50 89 SER A C 1
ATOM 645 O O . SER A 1 89 ? 2.354 -2.957 -10.184 1.00 87.50 89 SER A O 1
ATOM 647 N N . LEU A 1 90 ? 3.405 -4.527 -8.981 1.00 88.31 90 LEU A N 1
ATOM 648 C CA . LEU A 1 90 ? 4.271 -3.566 -8.303 1.00 88.31 90 LEU A CA 1
ATOM 649 C C . LEU A 1 90 ? 5.442 -3.124 -9.194 1.00 88.31 90 LEU A C 1
ATOM 651 O O . LEU A 1 90 ? 5.998 -3.936 -9.933 1.00 88.31 90 LEU A O 1
ATOM 655 N N . PRO A 1 91 ? 5.865 -1.849 -9.098 1.00 85.81 91 PRO A N 1
ATOM 656 C CA . PRO A 1 91 ? 7.022 -1.339 -9.822 1.00 85.81 91 PRO A CA 1
ATOM 657 C C . PRO A 1 91 ? 8.301 -1.804 -9.118 1.00 85.81 91 PRO A C 1
ATOM 659 O O . PRO A 1 91 ? 8.875 -1.087 -8.298 1.00 85.81 91 PRO A O 1
ATOM 662 N N . TRP A 1 92 ? 8.698 -3.049 -9.365 1.00 86.44 92 TRP A N 1
ATOM 663 C CA . TRP A 1 92 ? 9.903 -3.623 -8.781 1.00 86.44 92 TRP A CA 1
ATOM 664 C C . TRP A 1 92 ? 11.164 -3.044 -9.409 1.00 86.44 92 TRP A C 1
ATOM 666 O O . TRP A 1 92 ? 11.256 -2.890 -10.622 1.00 86.44 92 TRP A O 1
ATOM 676 N N . ASP A 1 93 ? 12.184 -2.854 -8.577 1.00 81.81 93 ASP A N 1
ATOM 677 C CA . ASP A 1 93 ? 13.535 -2.514 -9.033 1.00 81.81 93 ASP A CA 1
ATOM 678 C C . ASP A 1 93 ? 14.318 -3.752 -9.531 1.00 81.81 93 ASP A C 1
ATOM 680 O O . ASP A 1 93 ? 15.464 -3.640 -9.958 1.00 81.81 93 ASP A O 1
ATOM 684 N N . THR A 1 94 ? 13.727 -4.952 -9.445 1.00 84.94 94 THR A N 1
ATOM 685 C CA . THR A 1 94 ? 14.334 -6.228 -9.860 1.00 84.94 94 THR A CA 1
ATOM 686 C C . THR A 1 94 ? 13.611 -6.810 -11.072 1.00 84.94 94 THR A C 1
ATOM 688 O O . THR A 1 94 ? 12.387 -6.738 -11.160 1.00 84.94 94 THR A O 1
ATOM 691 N N . ALA A 1 95 ? 14.363 -7.428 -11.988 1.00 82.25 95 ALA A N 1
ATOM 692 C CA . ALA A 1 95 ? 13.824 -8.036 -13.207 1.00 82.25 95 ALA A CA 1
ATOM 693 C C . ALA A 1 95 ? 12.983 -9.301 -12.940 1.00 82.25 95 ALA A C 1
ATOM 695 O O . ALA A 1 95 ? 12.089 -9.626 -13.717 1.00 82.25 95 ALA A O 1
ATOM 696 N N . HIS A 1 96 ? 13.255 -10.006 -11.836 1.00 86.25 96 HIS A N 1
ATOM 697 C CA . HIS A 1 96 ? 12.560 -11.239 -11.455 1.00 86.25 96 HIS A CA 1
ATOM 698 C C . HIS A 1 96 ? 12.078 -11.152 -10.001 1.00 86.25 96 HIS A C 1
ATOM 700 O O . HIS A 1 96 ? 12.684 -11.745 -9.104 1.00 86.25 96 HIS A O 1
ATOM 706 N N . PRO A 1 97 ? 11.022 -10.365 -9.735 1.00 88.62 97 PRO A N 1
ATOM 707 C CA . PRO A 1 97 ? 10.450 -10.273 -8.403 1.00 88.62 97 PRO A CA 1
ATOM 708 C C . PRO A 1 97 ? 9.801 -11.599 -8.003 1.00 88.62 97 PRO A C 1
ATOM 710 O O . PRO A 1 97 ? 9.165 -12.278 -8.807 1.00 88.62 97 PRO A O 1
ATOM 713 N N . ASP A 1 98 ? 9.951 -11.959 -6.733 1.00 90.69 98 ASP A N 1
ATOM 714 C CA . ASP A 1 98 ? 9.418 -13.196 -6.169 1.00 90.69 98 ASP A CA 1
ATOM 715 C C . ASP A 1 98 ? 8.729 -12.940 -4.817 1.00 90.69 98 ASP A C 1
ATOM 717 O O . ASP A 1 98 ? 8.650 -11.815 -4.303 1.00 90.69 98 ASP A O 1
ATOM 721 N N . LEU A 1 99 ? 8.249 -14.018 -4.197 1.00 89.25 99 LEU A N 1
ATOM 722 C CA . LEU A 1 99 ? 7.603 -13.962 -2.889 1.00 89.25 99 LEU A CA 1
ATOM 723 C C . LEU A 1 99 ? 8.538 -13.432 -1.785 1.00 89.25 99 LEU A C 1
ATOM 725 O O . LEU A 1 99 ? 8.072 -12.844 -0.807 1.00 89.25 99 LEU A O 1
ATOM 729 N N . SER A 1 100 ? 9.848 -13.638 -1.914 1.00 90.94 100 SER A N 1
ATOM 730 C CA . SER A 1 100 ? 10.852 -13.166 -0.959 1.00 90.94 100 SER A CA 1
ATOM 731 C C . SER A 1 100 ? 10.957 -11.644 -0.998 1.00 90.94 100 SER A C 1
ATOM 733 O O . SER A 1 100 ? 10.910 -11.001 0.055 1.00 90.94 100 SER A O 1
ATOM 735 N N . HIS A 1 101 ? 11.008 -11.060 -2.197 1.00 91.06 101 HIS A N 1
ATOM 736 C CA . HIS A 1 101 ? 10.991 -9.609 -2.395 1.00 91.06 101 HIS A CA 1
ATOM 737 C C . HIS A 1 101 ? 9.711 -8.991 -1.822 1.00 91.06 101 HIS A C 1
ATOM 739 O O . HIS A 1 101 ? 9.776 -8.003 -1.083 1.00 91.06 101 HIS A O 1
ATOM 745 N N . LEU A 1 102 ? 8.556 -9.625 -2.054 1.00 90.75 102 LEU A N 1
ATOM 746 C CA . LEU A 1 102 ? 7.284 -9.200 -1.466 1.00 90.75 102 LEU A CA 1
ATOM 747 C C . LEU A 1 102 ? 7.290 -9.261 0.058 1.00 90.75 102 LEU A C 1
ATOM 749 O O . LEU A 1 102 ? 6.938 -8.279 0.711 1.00 90.75 102 LEU A O 1
ATOM 753 N N . LYS A 1 103 ? 7.753 -10.361 0.653 1.00 90.38 103 LYS A N 1
ATOM 754 C CA . LYS A 1 103 ? 7.867 -10.480 2.114 1.00 90.38 103 LYS A CA 1
ATOM 755 C C . LYS A 1 103 ? 8.774 -9.401 2.704 1.00 90.38 103 LYS A C 1
ATOM 757 O O . LYS A 1 103 ? 8.445 -8.831 3.746 1.00 90.38 103 LYS A O 1
ATOM 762 N N . GLN A 1 104 ? 9.899 -9.098 2.055 1.00 91.75 104 GLN A N 1
ATOM 763 C CA . GLN A 1 104 ? 10.803 -8.037 2.499 1.00 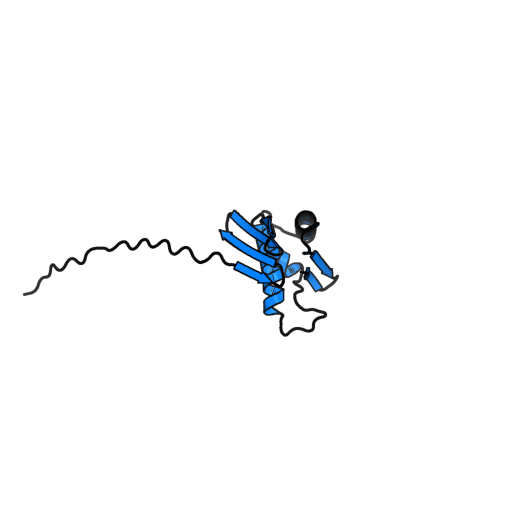91.75 104 GLN A CA 1
ATOM 764 C C . GLN A 1 104 ? 10.153 -6.655 2.398 1.00 91.75 104 GLN A C 1
ATOM 766 O O . GLN A 1 104 ? 10.241 -5.876 3.351 1.00 91.75 104 GLN A O 1
ATOM 771 N N . LEU A 1 105 ? 9.466 -6.364 1.289 1.00 90.19 105 LEU A N 1
ATOM 772 C CA . LEU A 1 105 ? 8.725 -5.121 1.100 1.00 90.19 105 LEU A CA 1
ATOM 773 C C . LEU A 1 105 ? 7.640 -4.963 2.170 1.00 90.19 105 LEU A C 1
ATOM 775 O O . LEU A 1 105 ? 7.640 -3.964 2.888 1.00 90.19 105 LEU A O 1
ATOM 779 N N . VAL A 1 106 ? 6.785 -5.971 2.355 1.00 90.38 106 VAL A N 1
ATOM 780 C CA . VAL A 1 106 ? 5.726 -5.973 3.376 1.00 90.38 106 VAL A CA 1
ATOM 781 C C . VAL A 1 106 ? 6.321 -5.777 4.767 1.00 90.38 106 VAL A C 1
ATOM 783 O O . VAL A 1 106 ? 5.813 -4.976 5.547 1.00 90.38 106 VAL A O 1
ATOM 786 N N . ARG A 1 107 ? 7.437 -6.440 5.088 1.00 90.69 107 ARG A N 1
ATOM 787 C CA . ARG A 1 107 ? 8.116 -6.267 6.380 1.00 90.69 107 ARG A CA 1
ATOM 788 C C . ARG A 1 107 ? 8.643 -4.843 6.569 1.00 90.69 107 ARG A C 1
ATOM 790 O O . ARG A 1 107 ? 8.549 -4.320 7.677 1.00 90.69 107 ARG A O 1
ATOM 797 N N . ARG A 1 108 ? 9.176 -4.204 5.521 1.00 89.69 108 ARG A N 1
ATOM 798 C CA . ARG A 1 108 ? 9.621 -2.798 5.563 1.00 89.69 108 ARG A CA 1
ATOM 799 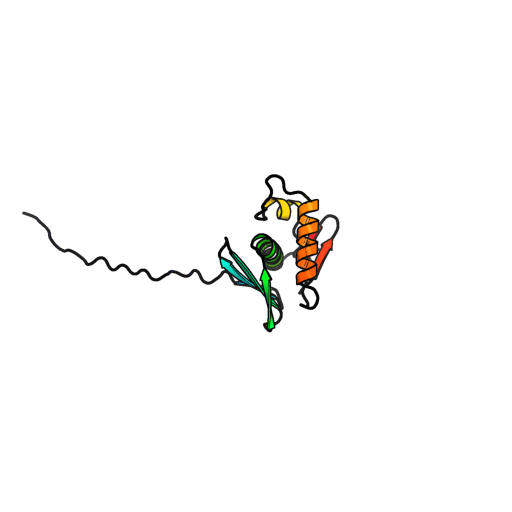C C . ARG A 1 108 ? 8.445 -1.841 5.737 1.00 89.69 108 ARG A C 1
ATOM 801 O O . ARG A 1 108 ? 8.539 -0.939 6.564 1.00 89.69 108 ARG A O 1
ATOM 808 N N . VAL A 1 109 ? 7.349 -2.057 5.011 1.00 88.19 109 VAL A N 1
ATOM 809 C CA . VAL A 1 109 ? 6.142 -1.232 5.132 1.00 88.19 109 VAL A CA 1
ATOM 810 C C . VAL A 1 109 ? 5.534 -1.396 6.520 1.00 88.19 109 VAL A C 1
ATOM 812 O O . VAL A 1 109 ? 5.386 -0.398 7.209 1.00 88.19 109 VAL A O 1
ATOM 815 N N . ARG A 1 110 ? 5.328 -2.625 7.011 1.00 89.88 110 ARG A N 1
ATOM 816 C CA . ARG A 1 110 ? 4.843 -2.875 8.381 1.00 89.88 110 ARG A CA 1
ATOM 817 C C . ARG A 1 110 ? 5.656 -2.125 9.434 1.00 89.88 110 ARG A C 1
ATOM 819 O O . ARG A 1 110 ? 5.065 -1.494 10.296 1.00 89.88 110 ARG A O 1
ATOM 826 N N . ARG A 1 111 ? 6.994 -2.124 9.340 1.00 88.25 111 ARG A N 1
ATOM 827 C CA . ARG A 1 111 ? 7.850 -1.351 10.262 1.00 88.25 111 ARG A CA 1
ATOM 828 C C . ARG A 1 111 ? 7.590 0.155 10.206 1.00 88.25 111 ARG A C 1
ATOM 830 O O . ARG A 1 111 ? 7.671 0.803 11.239 1.00 88.25 111 ARG A O 1
ATOM 837 N N . ARG A 1 112 ? 7.289 0.707 9.028 1.00 83.62 112 ARG A N 1
ATOM 838 C CA . ARG A 1 112 ? 6.930 2.128 8.866 1.00 83.62 112 ARG A CA 1
ATOM 839 C C . ARG A 1 112 ? 5.521 2.451 9.356 1.00 83.62 112 ARG A C 1
ATOM 841 O O . ARG A 1 112 ? 5.258 3.601 9.681 1.00 83.62 112 ARG A O 1
ATOM 848 N N . LEU A 1 113 ? 4.640 1.454 9.397 1.00 81.81 113 LEU A N 1
ATOM 849 C CA . LEU A 1 113 ? 3.266 1.588 9.878 1.00 81.81 113 LEU A CA 1
ATOM 850 C C . LEU A 1 113 ? 3.129 1.384 11.395 1.00 81.81 113 LEU A C 1
ATOM 852 O O . LEU A 1 113 ? 2.053 1.636 11.936 1.00 81.81 113 LEU A O 1
ATOM 856 N N . VAL A 1 114 ? 4.182 0.952 12.100 1.00 84.38 114 VAL A N 1
ATOM 857 C CA . VAL A 1 114 ? 4.138 0.763 13.560 1.00 84.38 114 VAL A CA 1
ATOM 858 C C . VAL A 1 114 ? 3.710 2.064 14.242 1.00 84.38 114 VAL A C 1
ATOM 860 O O . VAL A 1 114 ? 4.320 3.110 14.036 1.00 84.38 114 VAL A O 1
ATOM 863 N N . GLY A 1 115 ? 2.650 1.991 15.051 1.00 79.12 115 GLY A N 1
ATOM 864 C CA . GLY A 1 115 ? 2.093 3.142 15.768 1.00 79.12 115 GLY A CA 1
ATOM 865 C C . GLY A 1 115 ? 1.200 4.060 14.927 1.00 79.12 115 GLY A C 1
ATOM 866 O O . GLY A 1 115 ? 0.710 5.055 15.449 1.00 79.12 115 GLY A O 1
ATOM 867 N N . SER A 1 116 ? 0.961 3.741 13.649 1.00 79.12 116 SER A N 1
ATOM 868 C CA . SER A 1 116 ? 0.063 4.527 12.794 1.00 79.12 116 SER A CA 1
ATOM 869 C C . SER A 1 116 ? -1.416 4.167 12.965 1.00 79.12 116 SER A C 1
ATOM 871 O O . SER A 1 116 ? -2.260 5.002 12.678 1.00 79.12 116 SER A O 1
ATOM 873 N N . GLY A 1 117 ? -1.730 2.960 13.448 1.00 79.75 117 GLY A N 1
ATOM 874 C CA . GLY A 1 117 ? -3.094 2.412 13.461 1.00 79.75 117 GLY A CA 1
ATOM 875 C C . GLY A 1 117 ? -3.450 1.623 12.196 1.00 79.75 117 GLY A C 1
ATOM 876 O O . GLY A 1 117 ? -4.465 0.944 12.180 1.00 79.75 117 GLY A O 1
ATOM 877 N N . VAL A 1 118 ? -2.584 1.649 11.175 1.00 84.06 118 VAL A N 1
ATOM 878 C CA . VAL A 1 118 ? -2.720 0.836 9.960 1.00 84.06 118 VAL A CA 1
ATOM 879 C C . VAL A 1 118 ? -1.896 -0.435 10.083 1.00 84.06 118 VAL A C 1
ATOM 881 O O . VAL A 1 118 ? -0.712 -0.390 10.430 1.00 84.06 118 VAL A O 1
ATOM 884 N N . GLU A 1 119 ? -2.486 -1.565 9.715 1.00 87.94 119 GLU A N 1
ATOM 885 C CA . GLU A 1 119 ? -1.812 -2.852 9.644 1.00 87.94 119 GLU A CA 1
ATOM 886 C C . GLU A 1 119 ? -1.967 -3.497 8.261 1.00 87.94 119 GLU A C 1
ATOM 888 O O . GLU A 1 119 ? -2.933 -3.296 7.533 1.00 87.94 119 GLU A O 1
ATOM 893 N N . LEU A 1 120 ? -0.970 -4.295 7.883 1.00 88.69 120 LEU A N 1
ATOM 894 C CA . LEU A 1 120 ? -1.052 -5.195 6.738 1.00 88.69 120 LEU A CA 1
ATOM 895 C C . LEU A 1 120 ? -1.368 -6.590 7.253 1.00 88.69 120 LEU A C 1
ATOM 897 O O . LEU A 1 120 ? -0.466 -7.232 7.793 1.00 88.69 120 LEU A O 1
ATOM 901 N N . GLN A 1 121 ? -2.575 -7.101 7.044 1.00 88.62 121 GLN A N 1
ATOM 902 C CA . GLN A 1 121 ? -2.893 -8.485 7.382 1.00 88.62 121 GLN A CA 1
ATOM 903 C C . GLN A 1 121 ? -2.492 -9.413 6.234 1.00 88.62 121 GLN A C 1
ATOM 905 O O . GLN A 1 121 ? -2.594 -9.064 5.061 1.00 88.62 121 GLN A O 1
ATOM 910 N N . SER A 1 122 ? -1.991 -10.598 6.571 1.00 88.38 122 SER A N 1
ATOM 911 C CA . SER A 1 122 ? -1.605 -11.624 5.601 1.00 88.38 122 SER A CA 1
ATOM 912 C C . SER A 1 122 ? -2.343 -12.914 5.909 1.00 88.38 122 SER A C 1
ATOM 914 O O . SER A 1 122 ? -2.274 -13.373 7.049 1.00 88.38 122 SER A O 1
ATOM 916 N N . TRP A 1 123 ? -2.975 -13.520 4.909 1.00 86.19 123 TRP A N 1
ATOM 917 C CA . TRP A 1 123 ? -3.655 -14.804 5.047 1.00 86.19 123 TRP A CA 1
ATOM 918 C C . TRP A 1 123 ? -3.124 -15.790 4.003 1.00 86.19 123 TRP A C 1
ATOM 920 O O . TRP A 1 123 ? -3.067 -15.492 2.807 1.00 86.19 123 TRP A O 1
ATOM 930 N N . CYS A 1 124 ? -2.716 -16.978 4.461 1.00 82.19 124 CYS A N 1
ATOM 931 C CA . CYS A 1 124 ? -2.212 -18.045 3.597 1.00 82.19 124 CYS A CA 1
ATOM 932 C C . CYS A 1 124 ? -3.277 -18.488 2.576 1.00 82.19 124 CYS A C 1
ATOM 934 O O . CYS A 1 124 ? -4.336 -18.971 2.961 1.00 82.19 124 CYS A O 1
ATOM 936 N N . GLY A 1 125 ? -3.002 -18.316 1.283 1.00 81.69 125 GLY A N 1
ATOM 937 C CA . GLY A 1 125 ? -3.934 -18.653 0.200 1.00 81.69 125 GLY A CA 1
ATOM 938 C C . GLY A 1 125 ? -4.778 -17.483 -0.322 1.00 81.69 125 GLY A C 1
ATOM 939 O O . GLY A 1 125 ? -5.252 -17.571 -1.446 1.00 81.69 125 GLY A O 1
ATOM 940 N N . LEU A 1 126 ? -4.895 -16.371 0.419 1.00 80.62 126 LEU A N 1
ATOM 941 C CA . LEU A 1 126 ? -5.620 -15.164 -0.028 1.00 80.62 126 LEU A CA 1
ATOM 942 C C . LEU A 1 126 ? -4.683 -13.988 -0.339 1.00 80.62 126 LEU A C 1
ATOM 944 O O . LEU A 1 126 ? -4.960 -13.187 -1.223 1.00 80.62 126 LEU A O 1
ATOM 948 N N . GLY A 1 127 ? -3.537 -13.905 0.344 1.00 88.81 127 GLY A N 1
ATOM 949 C CA . GLY A 1 127 ? -2.536 -12.863 0.124 1.00 88.81 127 GLY A CA 1
ATOM 950 C C . GLY A 1 127 ? -2.539 -11.811 1.227 1.00 88.81 127 GLY A C 1
ATOM 951 O O . GLY A 1 127 ? -2.449 -12.159 2.406 1.00 88.81 127 GLY A O 1
ATOM 952 N N . TYR A 1 128 ? -2.569 -10.533 0.852 1.00 90.38 128 TYR A N 1
ATOM 953 C CA . TYR A 1 128 ? -2.421 -9.413 1.783 1.00 90.38 128 TYR A CA 1
ATOM 954 C C . TYR A 1 128 ? -3.605 -8.463 1.695 1.00 90.38 128 TYR A C 1
ATOM 956 O O . TYR A 1 128 ? -4.094 -8.209 0.603 1.00 90.38 128 TYR A O 1
ATOM 964 N N . ARG A 1 129 ? -4.016 -7.900 2.830 1.00 89.25 129 ARG A N 1
ATOM 965 C CA . ARG A 1 129 ? -4.984 -6.804 2.886 1.00 89.25 129 ARG A CA 1
ATOM 966 C C . ARG A 1 129 ? -4.512 -5.690 3.797 1.00 89.25 129 ARG A C 1
ATOM 968 O O . ARG A 1 129 ? -3.682 -5.902 4.686 1.00 89.25 129 ARG A O 1
ATOM 975 N N . LEU A 1 130 ? -5.067 -4.514 3.570 1.00 88.62 130 LEU A N 1
ATOM 976 C CA . LEU A 1 130 ? -4.935 -3.377 4.463 1.00 88.62 130 LEU A CA 1
ATOM 977 C C . LEU A 1 130 ? -5.952 -3.506 5.612 1.00 88.62 130 LEU A C 1
ATOM 979 O O . LEU A 1 130 ? -7.019 -4.075 5.422 1.00 88.62 130 LEU A O 1
ATOM 983 N N . VAL A 1 131 ? -5.619 -3.029 6.805 1.00 85.00 131 VAL A N 1
ATOM 984 C CA . VAL A 1 131 ? -6.524 -2.915 7.959 1.00 85.00 131 VAL A CA 1
ATOM 985 C C . VAL A 1 131 ? -6.280 -1.536 8.569 1.00 85.00 131 VAL A C 1
ATOM 987 O O . VAL A 1 131 ? -5.122 -1.175 8.785 1.00 85.00 131 VAL A O 1
ATOM 990 N N . VAL A 1 132 ? -7.340 -0.751 8.773 1.00 80.06 132 VAL A N 1
ATOM 991 C CA . VAL A 1 132 ? -7.311 0.677 9.160 1.00 80.06 132 VAL A CA 1
ATOM 992 C C . VAL A 1 132 ? -8.358 1.020 10.200 1.00 80.06 132 VAL A C 1
ATOM 994 O O . VAL A 1 132 ? -9.319 0.232 10.327 1.00 80.06 132 VAL A O 1
#